Protein AF-A0A916UNC1-F1 (afdb_monomer_lite)

pLDDT: mean 80.28, std 12.6, range [35.03, 91.44]

Secondary structure (DSSP, 8-state):
-------EEEES-TTT-HHHHHHHHHHHHTT---EEEETTT-HHHHHHHHHHT--SS-EEE-SS-EEES--HHHHHHHHHHHH--

Radius of gyration: 12.17 Å; chains: 1; bounding box: 35×23×28 Å

InterPro domains:
  IPR002109 Glutaredoxin [PF00462] (13-65)
  IPR036249 Thioredoxin-like superfamily [SSF52833] (14-72)

Organism: NCBI:txid1224302

Sequence (85 aa):
MLSAINPFFTSPSTHTCPHCKKARDYLEQAGVPYNDQIIDESKSAEESFKTLGEKYVPVLVSSTELVVEFDQKAYANLIQLANSK

Foldseek 3Di:
DDDQQAWEKEAQDDPDDPQSVVVVVLCVVVVRHHHYQHLNVDVVSVVVVVVVVDDADGWIGTPVDIDGTDDNVVSVVRVCVRVVD

Structure (mmCIF, N/CA/C/O backbone):
data_AF-A0A916UNC1-F1
#
_entry.id   AF-A0A916UNC1-F1
#
loop_
_atom_site.group_PDB
_atom_site.id
_atom_site.type_symbol
_atom_site.label_atom_id
_atom_site.label_alt_id
_atom_site.label_comp_id
_atom_site.label_asym_id
_atom_site.label_entity_id
_atom_site.label_seq_id
_atom_site.pdbx_PDB_ins_code
_atom_site.Cartn_x
_atom_site.Cartn_y
_atom_site.Cartn_z
_atom_site.occupancy
_atom_site.B_iso_or_equiv
_atom_site.auth_seq_id
_atom_site.auth_comp_id
_atom_site.auth_asym_id
_atom_site.auth_atom_id
_atom_site.pdbx_PDB_model_num
ATOM 1 N N . MET A 1 1 ? -26.364 9.088 4.491 1.00 35.03 1 MET A N 1
ATOM 2 C CA . MET A 1 1 ? -25.603 9.546 3.310 1.00 35.03 1 MET A CA 1
ATOM 3 C C . MET A 1 1 ? -24.139 9.306 3.637 1.00 35.03 1 MET A C 1
ATOM 5 O O . MET A 1 1 ? -23.508 10.174 4.218 1.00 35.03 1 MET A O 1
ATOM 9 N N . LEU A 1 2 ? -23.654 8.078 3.441 1.00 36.28 2 LEU A N 1
ATOM 10 C CA . LEU A 1 2 ? -22.275 7.717 3.774 1.00 36.28 2 LEU A CA 1
ATOM 11 C C . LEU A 1 2 ? -21.406 8.203 2.619 1.00 36.28 2 LEU A C 1
ATOM 13 O O . LEU A 1 2 ? -21.426 7.612 1.541 1.00 36.28 2 LEU A O 1
ATOM 17 N N . SER A 1 3 ? -20.745 9.343 2.816 1.00 38.12 3 SER A N 1
ATOM 18 C CA . SER A 1 3 ? -19.693 9.805 1.917 1.00 38.12 3 SER A CA 1
ATOM 19 C C . SER A 1 3 ? -18.693 8.673 1.774 1.00 38.12 3 SER A C 1
ATOM 21 O O . SER A 1 3 ? -18.105 8.252 2.765 1.00 38.12 3 SER A O 1
ATOM 23 N N . ALA A 1 4 ? -18.561 8.153 0.558 1.00 46.34 4 ALA A N 1
ATOM 24 C CA . ALA A 1 4 ? -17.605 7.122 0.216 1.00 46.34 4 ALA A CA 1
ATOM 25 C C . ALA A 1 4 ? -16.203 7.618 0.589 1.00 46.34 4 ALA A C 1
ATOM 27 O O . ALA A 1 4 ? -15.599 8.426 -0.118 1.00 46.34 4 ALA A O 1
ATOM 28 N N . ILE A 1 5 ? -15.711 7.179 1.746 1.00 53.12 5 ILE A N 1
ATOM 29 C CA . ILE A 1 5 ? -14.301 7.265 2.086 1.00 53.12 5 ILE A CA 1
ATOM 30 C C . ILE A 1 5 ? -13.664 6.226 1.171 1.00 53.12 5 ILE A C 1
ATOM 32 O O . ILE A 1 5 ? -13.618 5.055 1.518 1.00 53.12 5 ILE A O 1
ATOM 36 N N . ASN A 1 6 ? -13.299 6.625 -0.046 1.00 59.50 6 ASN A N 1
ATOM 37 C CA . ASN A 1 6 ? -12.583 5.757 -0.970 1.00 59.50 6 ASN A CA 1
ATOM 38 C C . ASN A 1 6 ? -11.113 5.753 -0.540 1.00 59.50 6 ASN A C 1
ATOM 40 O O . ASN A 1 6 ? -10.431 6.753 -0.785 1.00 59.50 6 ASN A O 1
ATOM 44 N N . PRO A 1 7 ? -10.603 4.693 0.113 1.00 69.12 7 PRO A N 1
ATOM 45 C CA . PRO A 1 7 ? -9.175 4.522 0.288 1.00 69.12 7 PRO A CA 1
ATOM 46 C C . PRO A 1 7 ? -8.475 4.572 -1.073 1.00 69.12 7 PRO A C 1
ATOM 48 O O . PRO A 1 7 ? -8.813 3.836 -2.005 1.00 69.12 7 PRO A O 1
ATOM 51 N N . PHE A 1 8 ? -7.510 5.477 -1.198 1.00 70.12 8 PHE A N 1
ATOM 52 C CA . PHE A 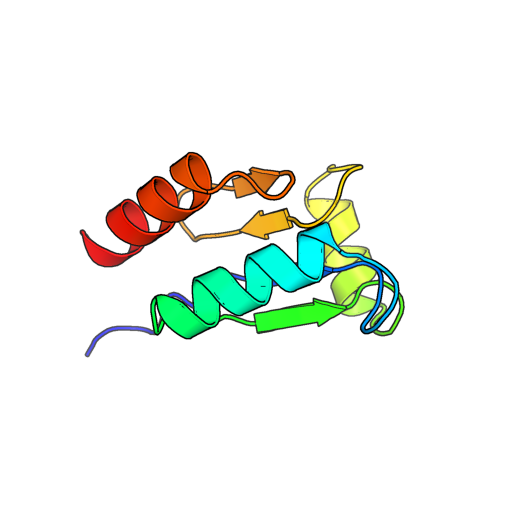1 8 ? -6.634 5.525 -2.361 1.00 70.12 8 PHE A CA 1
ATOM 53 C C . PHE A 1 8 ? -5.564 4.448 -2.179 1.00 70.12 8 PHE A C 1
ATOM 55 O O . PHE A 1 8 ? -4.924 4.365 -1.133 1.00 70.12 8 PHE A O 1
ATOM 62 N N . PHE A 1 9 ? -5.392 3.604 -3.185 1.00 82.44 9 PHE A N 1
ATOM 63 C CA . PHE A 1 9 ? -4.419 2.521 -3.211 1.00 82.44 9 PHE A CA 1
ATOM 64 C C . PHE A 1 9 ? -3.431 2.789 -4.337 1.00 82.44 9 PHE A C 1
ATOM 66 O O . PHE A 1 9 ? -3.853 3.116 -5.438 1.00 82.44 9 PHE A O 1
ATOM 73 N N . THR A 1 10 ? -2.136 2.632 -4.086 1.00 80.94 10 THR A N 1
ATOM 74 C CA . THR A 1 10 ? -1.095 2.952 -5.064 1.00 80.94 10 THR A CA 1
ATOM 75 C C . THR A 1 10 ? -0.265 1.717 -5.407 1.00 80.94 10 THR A C 1
ATOM 77 O O . THR A 1 10 ? 0.310 1.080 -4.516 1.00 80.94 10 THR A O 1
ATOM 80 N N . SER A 1 11 ? -0.172 1.390 -6.700 1.00 78.62 11 SER A N 1
ATOM 81 C CA . SER A 1 11 ? 0.533 0.216 -7.227 1.00 78.62 11 SER A CA 1
ATOM 82 C C . SER A 1 11 ? 1.538 0.597 -8.326 1.00 78.62 11 SER A C 1
ATOM 84 O O . SER A 1 11 ? 1.189 1.402 -9.176 1.00 78.62 11 SER A O 1
ATOM 86 N N . PRO A 1 12 ? 2.757 0.022 -8.367 1.00 74.12 12 PRO A N 1
ATOM 87 C CA . PRO A 1 12 ? 3.719 0.180 -9.459 1.00 74.12 12 PRO A CA 1
ATOM 88 C C . PRO A 1 12 ? 3.114 -0.225 -10.801 1.00 74.12 12 PRO A C 1
ATOM 90 O O . PRO A 1 12 ? 2.943 0.636 -11.646 1.00 74.12 12 PRO A O 1
ATOM 93 N N . SER A 1 13 ? 2.654 -1.471 -10.973 1.00 65.81 13 SER A N 1
ATOM 94 C CA . SER A 1 13 ? 2.107 -1.942 -12.254 1.00 65.81 13 SER A CA 1
ATOM 95 C C . SER A 1 13 ? 0.950 -2.935 -12.097 1.00 65.81 13 SER A C 1
ATOM 97 O O . SER A 1 13 ? 0.802 -3.615 -11.073 1.00 65.81 13 SER A O 1
ATOM 99 N N . THR A 1 14 ? 0.168 -3.084 -13.167 1.00 59.62 14 THR A N 1
ATOM 100 C CA . THR A 1 14 ? -0.991 -3.981 -13.277 1.00 59.62 14 THR A CA 1
ATOM 101 C C . THR A 1 14 ? -0.658 -5.477 -13.267 1.00 59.62 14 THR A C 1
ATOM 103 O O . THR A 1 14 ? -1.547 -6.278 -12.975 1.00 59.62 14 THR A O 1
ATOM 106 N N . HIS A 1 15 ? 0.597 -5.901 -13.482 1.00 57.91 15 HIS A N 1
ATOM 107 C CA . HIS A 1 15 ? 0.889 -7.332 -13.689 1.00 57.91 15 HIS A CA 1
ATOM 108 C C . HIS A 1 15 ? 2.101 -7.913 -12.951 1.00 57.91 15 HIS A C 1
ATOM 110 O O . HIS A 1 15 ? 2.163 -9.131 -12.790 1.00 57.91 15 HIS A O 1
ATOM 116 N N . THR A 1 16 ? 3.044 -7.103 -12.463 1.00 66.62 16 THR A N 1
ATOM 117 C CA . THR A 1 16 ? 4.321 -7.631 -11.935 1.00 66.62 16 THR A CA 1
ATOM 118 C C . THR A 1 16 ? 4.479 -7.557 -10.416 1.00 66.62 16 THR A C 1
ATOM 120 O O . THR A 1 16 ? 5.453 -8.087 -9.887 1.00 66.62 16 THR A O 1
ATOM 123 N N . CYS A 1 17 ? 3.518 -6.976 -9.686 1.00 80.12 17 CYS A N 1
ATOM 124 C CA . CYS A 1 17 ? 3.602 -6.827 -8.230 1.00 80.12 17 CYS A CA 1
ATOM 125 C C . CYS A 1 17 ? 2.692 -7.825 -7.471 1.00 80.12 17 CYS A C 1
ATOM 127 O O . CYS A 1 17 ? 1.483 -7.589 -7.351 1.00 80.12 17 CYS A O 1
ATOM 129 N N . PRO A 1 18 ? 3.236 -8.911 -6.882 1.00 83.19 18 PRO A N 1
ATOM 130 C CA . PRO A 1 18 ? 2.436 -9.893 -6.143 1.00 83.19 18 PRO A CA 1
ATOM 131 C C . PRO A 1 18 ? 1.810 -9.322 -4.860 1.00 83.19 18 PRO A C 1
ATOM 133 O O . PRO A 1 18 ? 0.697 -9.702 -4.501 1.00 83.19 18 PRO A O 1
ATOM 136 N N . HIS A 1 19 ? 2.484 -8.390 -4.178 1.00 86.38 19 HIS A N 1
ATOM 137 C CA . HIS A 1 19 ? 1.951 -7.741 -2.971 1.00 86.38 19 HIS A CA 1
ATOM 138 C C . HIS A 1 19 ? 0.769 -6.823 -3.290 1.00 86.38 19 HIS A C 1
ATOM 140 O O . HIS A 1 19 ? -0.231 -6.822 -2.580 1.00 86.38 19 HIS A O 1
ATOM 146 N N . CYS A 1 20 ? 0.846 -6.110 -4.410 1.00 85.75 20 CYS A N 1
ATOM 147 C CA . CYS A 1 20 ? -0.219 -5.246 -4.893 1.00 85.75 20 CYS A CA 1
ATOM 148 C C . CYS A 1 20 ? -1.457 -6.052 -5.294 1.00 85.75 20 CYS A C 1
ATOM 150 O O . CYS A 1 20 ? -2.577 -5.658 -4.984 1.00 85.75 20 CYS A O 1
ATOM 152 N N . LYS A 1 21 ? -1.259 -7.228 -5.912 1.00 86.94 21 LYS A N 1
ATOM 153 C CA . LYS A 1 21 ? -2.364 -8.150 -6.189 1.00 86.94 21 LYS A CA 1
ATOM 154 C C . LYS A 1 21 ? -3.055 -8.603 -4.898 1.00 86.94 21 LYS A C 1
ATOM 156 O O . LYS A 1 21 ? -4.273 -8.538 -4.823 1.00 86.94 21 LYS A O 1
ATOM 161 N N . LYS A 1 22 ? -2.293 -9.014 -3.876 1.00 88.81 22 LYS A N 1
ATOM 162 C CA . LYS A 1 22 ? -2.863 -9.428 -2.580 1.00 88.81 22 LYS A CA 1
ATOM 163 C C . LYS A 1 22 ? -3.670 -8.312 -1.916 1.00 88.81 22 LYS A C 1
ATOM 165 O O . LYS A 1 22 ? -4.734 -8.580 -1.372 1.00 88.81 22 LYS A O 1
ATOM 170 N N . ALA A 1 23 ? -3.175 -7.079 -1.986 1.00 88.62 23 ALA A N 1
ATOM 171 C CA . ALA A 1 23 ? -3.872 -5.911 -1.464 1.00 88.62 23 ALA A CA 1
ATOM 172 C C . ALA A 1 23 ? -5.218 -5.673 -2.165 1.00 88.62 23 ALA A C 1
ATOM 174 O O . ALA A 1 23 ? -6.228 -5.528 -1.480 1.00 88.62 23 ALA A O 1
ATOM 175 N N . ARG A 1 24 ? -5.250 -5.712 -3.506 1.00 87.12 24 ARG A N 1
ATOM 176 C CA . ARG A 1 24 ? -6.501 -5.643 -4.282 1.00 87.12 24 ARG A CA 1
ATOM 177 C C . ARG A 1 24 ? -7.465 -6.755 -3.905 1.00 87.12 24 ARG A C 1
ATOM 179 O O . ARG A 1 24 ? -8.577 -6.465 -3.485 1.00 87.12 24 ARG A O 1
ATOM 186 N N . ASP A 1 25 ? -7.007 -8.006 -3.977 1.00 90.25 25 ASP A N 1
ATOM 187 C CA . ASP A 1 25 ? -7.834 -9.172 -3.665 1.00 90.25 25 ASP A CA 1
ATOM 188 C C . ASP A 1 25 ? -8.439 -9.043 -2.254 1.00 90.25 25 ASP A C 1
ATOM 190 O O . ASP A 1 25 ? -9.579 -9.439 -2.025 1.00 90.25 25 ASP A O 1
ATOM 194 N N . TYR A 1 26 ? -7.685 -8.504 -1.289 1.00 90.31 26 TYR A N 1
ATOM 195 C CA . TYR A 1 26 ? -8.158 -8.293 0.078 1.00 90.31 26 TYR A CA 1
ATOM 196 C C . TYR A 1 26 ? -9.226 -7.195 0.173 1.00 90.31 26 TYR A C 1
ATOM 198 O O . TYR A 1 26 ? -10.245 -7.396 0.831 1.00 90.31 26 TYR A O 1
ATOM 206 N N . LEU A 1 27 ? -9.019 -6.053 -0.490 1.00 86.81 27 LEU A N 1
ATOM 207 C CA . LEU A 1 27 ? -9.987 -4.949 -0.517 1.00 86.81 27 LEU A CA 1
ATOM 208 C C . LEU A 1 27 ? -11.281 -5.345 -1.245 1.00 86.81 27 LEU A C 1
ATOM 210 O O . LEU A 1 27 ? -12.371 -5.053 -0.752 1.00 86.81 27 LEU A O 1
ATOM 214 N N . GLU A 1 28 ? -11.165 -6.074 -2.358 1.00 88.25 28 GLU A N 1
ATOM 215 C CA . GLU A 1 28 ? -12.296 -6.640 -3.101 1.00 88.25 28 GLU A CA 1
ATOM 216 C C . GLU A 1 28 ? -13.091 -7.635 -2.245 1.00 88.25 28 GLU A C 1
ATOM 218 O O . GLU A 1 28 ? -14.313 -7.526 -2.149 1.00 88.25 28 GLU A O 1
ATOM 223 N N . GLN A 1 29 ? -12.411 -8.566 -1.561 1.00 90.38 29 GLN A N 1
ATOM 224 C CA . GLN A 1 29 ? -13.056 -9.513 -0.639 1.00 90.38 29 GLN A CA 1
ATOM 225 C C . GLN A 1 29 ? -13.729 -8.815 0.547 1.00 90.38 29 GLN A C 1
ATOM 227 O O . GLN A 1 29 ? -14.774 -9.266 1.014 1.00 90.38 29 GLN A O 1
ATOM 232 N N . ALA A 1 30 ? -13.148 -7.717 1.031 1.00 86.44 30 ALA A N 1
ATOM 233 C CA . ALA A 1 30 ? -13.728 -6.903 2.091 1.00 86.44 30 ALA A CA 1
ATOM 234 C C . ALA A 1 30 ? -14.903 -6.027 1.609 1.00 86.44 30 ALA A C 1
ATOM 236 O O . ALA A 1 30 ? -15.572 -5.412 2.439 1.00 86.44 30 ALA A O 1
ATOM 237 N N . GLY A 1 31 ? -15.163 -5.955 0.296 1.00 86.25 31 GLY A N 1
ATOM 238 C CA . GLY A 1 31 ? -16.213 -5.116 -0.284 1.00 86.25 31 GLY A CA 1
ATOM 239 C C . GLY A 1 31 ? -15.959 -3.617 -0.107 1.00 86.25 31 GLY A C 1
ATOM 240 O O . GLY A 1 31 ? -16.906 -2.830 -0.094 1.00 86.25 31 GLY A O 1
ATOM 241 N N . VAL A 1 32 ? -14.697 -3.220 0.071 1.00 83.88 32 VAL A N 1
ATOM 242 C CA . VAL A 1 32 ? -14.314 -1.826 0.303 1.00 83.88 32 VAL A CA 1
ATOM 243 C C . VAL A 1 32 ? -14.066 -1.159 -1.047 1.00 83.88 32 VAL A C 1
ATOM 245 O O . VAL A 1 32 ? -13.225 -1.644 -1.804 1.00 83.88 32 VAL A O 1
ATOM 248 N N . PRO A 1 33 ? -14.755 -0.055 -1.381 1.00 83.31 33 PRO A N 1
ATOM 249 C CA . PRO A 1 33 ? -14.450 0.686 -2.594 1.00 83.31 33 PRO A CA 1
ATOM 250 C C . PRO A 1 33 ? -13.063 1.310 -2.456 1.00 83.31 33 PRO A C 1
ATOM 252 O O . PRO A 1 33 ? -12.769 1.952 -1.456 1.00 83.31 33 PRO A O 1
ATOM 255 N N . TYR A 1 34 ? -12.205 1.144 -3.452 1.00 85.00 34 TYR A N 1
ATOM 256 C CA . TYR A 1 34 ? -10.882 1.758 -3.466 1.00 85.00 34 TYR A CA 1
ATOM 257 C C . TYR A 1 34 ? -10.586 2.323 -4.846 1.00 85.00 34 TYR A C 1
ATOM 259 O O . TYR A 1 34 ? -11.186 1.926 -5.846 1.00 85.00 34 TYR A O 1
ATOM 267 N N . ASN A 1 35 ? -9.655 3.268 -4.892 1.00 85.56 35 ASN A N 1
ATOM 268 C CA . ASN A 1 35 ? -9.153 3.803 -6.146 1.00 85.56 35 ASN A CA 1
ATOM 269 C C . ASN A 1 35 ? -7.744 3.261 -6.396 1.00 85.56 35 ASN A C 1
ATOM 271 O O . ASN A 1 35 ? -6.829 3.636 -5.666 1.00 85.56 35 ASN A O 1
ATOM 275 N N . ASP A 1 36 ? -7.581 2.394 -7.400 1.00 85.12 36 ASP A N 1
ATOM 276 C CA . ASP A 1 36 ? -6.267 1.882 -7.801 1.00 85.12 36 ASP A CA 1
ATOM 277 C C . ASP A 1 36 ? -5.523 2.932 -8.635 1.00 85.12 36 ASP A C 1
ATOM 279 O O . ASP A 1 36 ? -5.927 3.296 -9.740 1.00 85.12 36 ASP A O 1
ATOM 283 N N . GLN A 1 37 ? -4.455 3.470 -8.066 1.00 86.31 37 GLN A N 1
ATOM 284 C CA . GLN A 1 37 ? -3.569 4.456 -8.655 1.00 86.31 37 GLN A CA 1
ATOM 285 C C . GLN A 1 37 ? -2.294 3.749 -9.106 1.00 86.31 37 GLN A C 1
ATOM 287 O O . GLN A 1 37 ? -1.390 3.476 -8.315 1.00 86.31 37 GLN A O 1
ATOM 292 N N . ILE A 1 38 ? -2.223 3.461 -10.403 1.00 86.00 38 ILE A N 1
ATOM 293 C CA . ILE A 1 38 ? -1.074 2.782 -10.997 1.00 86.00 38 ILE A CA 1
ATOM 294 C C . ILE A 1 38 ? -0.002 3.829 -11.324 1.00 86.00 38 ILE A C 1
ATOM 296 O O . ILE A 1 38 ? -0.177 4.627 -12.248 1.00 86.00 38 ILE A O 1
ATOM 300 N N . ILE A 1 39 ? 1.092 3.860 -10.559 1.00 85.44 39 ILE A N 1
ATOM 301 C CA . ILE A 1 39 ? 2.141 4.891 -10.693 1.00 85.44 39 ILE A CA 1
ATOM 302 C C . ILE A 1 39 ? 2.904 4.776 -12.010 1.00 85.44 39 ILE A C 1
ATOM 304 O O . ILE A 1 39 ? 3.301 5.806 -12.545 1.00 85.44 39 ILE A O 1
ATOM 308 N N . ASP A 1 40 ? 3.041 3.571 -12.574 1.00 81.69 40 ASP A N 1
ATOM 309 C CA . ASP A 1 40 ? 3.724 3.389 -13.861 1.00 81.69 40 ASP A CA 1
ATOM 310 C C . ASP A 1 40 ? 2.848 3.823 -15.056 1.00 81.69 40 ASP A C 1
ATOM 312 O O . ASP A 1 40 ? 3.356 4.009 -16.161 1.00 81.69 40 ASP A O 1
ATOM 316 N N . GLU A 1 41 ? 1.537 4.006 -14.856 1.00 84.38 41 GLU A N 1
ATOM 317 C CA . GLU A 1 41 ? 0.581 4.360 -15.919 1.00 84.38 41 GLU A CA 1
ATOM 318 C C . GLU A 1 41 ? 0.050 5.799 -15.798 1.00 84.38 41 GLU A C 1
ATOM 320 O O . GLU A 1 41 ? -0.425 6.375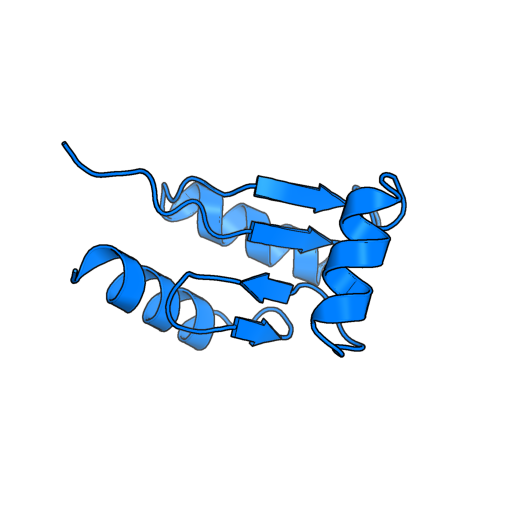 -16.780 1.00 84.38 41 GLU A O 1
ATOM 325 N N . SER A 1 42 ? 0.137 6.413 -14.613 1.00 84.75 42 SER A N 1
ATOM 326 C CA . SER A 1 42 ? -0.424 7.737 -14.336 1.00 84.75 42 SER A CA 1
ATOM 327 C C . SER A 1 42 ? 0.585 8.656 -13.658 1.00 84.75 42 SER A C 1
ATOM 329 O O . SER A 1 42 ? 0.959 8.458 -12.504 1.00 84.75 42 SER A O 1
ATOM 331 N N . LYS A 1 43 ? 0.927 9.764 -14.330 1.00 86.00 43 LYS A N 1
ATOM 332 C CA . LYS A 1 43 ? 1.732 10.845 -13.731 1.00 86.00 43 LYS A CA 1
ATOM 333 C C . LYS A 1 43 ? 1.091 11.418 -12.469 1.00 86.00 43 LYS A C 1
ATOM 335 O O . LYS A 1 43 ? 1.792 11.741 -11.523 1.00 86.00 43 LYS A O 1
ATOM 340 N N . SER A 1 44 ? -0.239 11.508 -12.432 1.00 86.12 44 SER A N 1
ATOM 341 C CA . SER A 1 44 ? -0.957 11.983 -11.245 1.00 86.12 44 SER A CA 1
ATOM 342 C C . SER A 1 44 ? -0.828 11.005 -10.075 1.00 86.12 44 SER A C 1
ATOM 344 O O . SER A 1 44 ? -0.748 11.436 -8.925 1.00 86.12 44 SER A O 1
ATOM 346 N N . ALA A 1 45 ? -0.801 9.697 -10.351 1.00 84.12 45 ALA A N 1
ATOM 347 C CA . ALA A 1 45 ? -0.547 8.679 -9.338 1.00 84.12 45 ALA A CA 1
ATOM 348 C C . ALA A 1 45 ? 0.908 8.741 -8.859 1.00 84.12 45 ALA A C 1
ATOM 350 O O . ALA A 1 45 ? 1.156 8.699 -7.658 1.00 84.12 45 ALA A O 1
ATOM 351 N N . GLU A 1 46 ? 1.859 8.898 -9.782 1.00 85.69 46 GLU A N 1
ATOM 352 C CA . GLU A 1 46 ? 3.283 9.061 -9.479 1.00 85.69 46 GLU A CA 1
ATOM 353 C C . GLU A 1 46 ? 3.542 10.300 -8.603 1.00 85.69 46 GLU A C 1
ATOM 355 O O . GLU A 1 46 ? 4.255 10.223 -7.604 1.00 85.69 46 GLU A O 1
ATOM 360 N N . GLU A 1 47 ? 2.940 11.442 -8.941 1.00 88.06 47 GLU A N 1
ATOM 361 C CA . GLU A 1 47 ? 3.017 12.671 -8.148 1.00 88.06 47 GLU A CA 1
ATOM 362 C C . GLU A 1 47 ? 2.386 12.479 -6.769 1.00 88.06 47 GLU A C 1
ATOM 364 O O . GLU A 1 47 ? 3.016 12.807 -5.764 1.00 88.06 47 GLU A O 1
ATOM 369 N N . SER A 1 48 ? 1.199 11.868 -6.697 1.00 84.44 48 SER A N 1
ATOM 370 C CA . SER A 1 48 ? 0.552 11.547 -5.419 1.00 84.44 48 SER A CA 1
ATOM 371 C C . SER A 1 48 ? 1.451 10.654 -4.564 1.00 84.44 48 SER A C 1
ATOM 373 O O . SER A 1 48 ? 1.710 10.973 -3.409 1.00 84.44 48 SER A O 1
ATOM 375 N N . PHE A 1 49 ? 2.022 9.594 -5.138 1.00 85.56 49 PHE A N 1
ATOM 376 C CA . PHE A 1 49 ? 2.954 8.700 -4.454 1.00 85.56 49 PHE A CA 1
ATOM 377 C C . PHE A 1 49 ? 4.194 9.435 -3.934 1.00 85.56 49 PHE A C 1
ATOM 379 O O . PHE A 1 49 ? 4.571 9.271 -2.776 1.00 85.56 49 PHE A O 1
ATOM 386 N N . LYS A 1 50 ? 4.781 10.321 -4.748 1.00 87.00 50 LYS A N 1
ATOM 387 C CA . LYS A 1 50 ? 5.904 11.174 -4.333 1.00 87.00 50 LYS A CA 1
ATOM 388 C C . LYS A 1 50 ? 5.538 12.079 -3.158 1.00 87.00 50 LYS A C 1
ATOM 390 O O . LYS A 1 50 ? 6.371 12.266 -2.274 1.00 87.00 50 LYS A O 1
ATOM 395 N N . THR A 1 51 ? 4.316 12.617 -3.117 1.00 86.88 51 THR A N 1
ATOM 396 C CA . THR A 1 51 ? 3.865 13.451 -1.986 1.00 86.88 51 THR A CA 1
ATOM 397 C C . THR A 1 51 ? 3.686 12.666 -0.689 1.00 86.88 51 THR A C 1
ATOM 399 O O . THR A 1 51 ? 3.833 13.254 0.379 1.00 86.88 51 THR A O 1
ATOM 402 N N . LEU A 1 52 ? 3.441 11.350 -0.758 1.00 84.62 52 LEU A N 1
ATOM 403 C CA . LEU A 1 52 ? 3.389 10.488 0.428 1.00 84.62 52 LEU A CA 1
ATOM 404 C C . LEU A 1 52 ? 4.774 10.307 1.068 1.00 84.62 52 LEU A C 1
ATOM 406 O O . LEU A 1 52 ? 4.859 9.994 2.249 1.00 84.62 52 LEU A O 1
ATOM 410 N N . GLY A 1 53 ? 5.860 10.512 0.310 1.00 86.00 53 GLY A N 1
ATOM 411 C CA . GLY A 1 53 ? 7.233 10.333 0.795 1.00 86.00 53 GLY A CA 1
ATOM 412 C C . GLY A 1 53 ? 7.652 8.869 0.968 1.00 86.00 53 GLY A C 1
ATOM 413 O O . GLY A 1 53 ? 8.748 8.598 1.464 1.00 86.00 53 GLY A O 1
ATOM 414 N N . GLU A 1 54 ? 6.806 7.935 0.536 1.00 85.62 54 GLU A N 1
ATOM 415 C CA . GLU A 1 54 ? 7.040 6.503 0.657 1.00 85.62 54 GLU A CA 1
ATOM 416 C C . GLU A 1 54 ? 7.901 5.953 -0.479 1.00 85.62 54 GLU A C 1
ATOM 418 O O . GLU A 1 54 ? 7.963 6.493 -1.583 1.00 85.62 54 GLU A O 1
ATOM 423 N N . LYS A 1 55 ? 8.596 4.851 -0.189 1.00 81.94 55 LYS A N 1
ATOM 424 C CA . LYS A 1 55 ? 9.503 4.181 -1.141 1.00 81.94 55 LYS A CA 1
ATOM 425 C C . LYS A 1 55 ? 9.028 2.799 -1.560 1.00 81.94 55 LYS A C 1
ATOM 427 O O . LYS A 1 55 ? 9.515 2.268 -2.555 1.00 81.94 55 LYS A O 1
ATOM 432 N N . TYR A 1 56 ? 8.116 2.222 -0.789 1.00 82.50 56 TYR A N 1
ATOM 433 C CA . TYR A 1 56 ? 7.645 0.859 -0.964 1.00 82.50 56 TYR A CA 1
ATOM 434 C C . TYR A 1 56 ? 6.175 0.852 -1.335 1.00 82.50 56 TYR A C 1
ATOM 436 O O . TYR A 1 56 ? 5.441 1.802 -1.084 1.00 82.50 56 TYR A O 1
ATOM 444 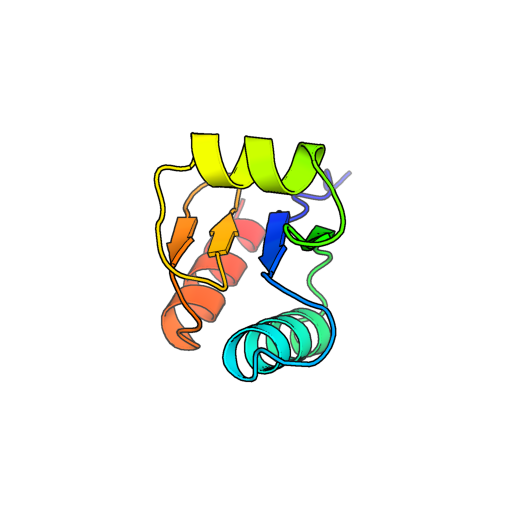N N . VAL A 1 57 ? 5.768 -0.236 -1.968 1.00 84.31 57 VAL A N 1
ATOM 445 C CA . VAL A 1 57 ? 4.444 -0.439 -2.542 1.00 84.31 57 VAL A CA 1
ATOM 446 C C . VAL A 1 57 ? 4.009 -1.880 -2.265 1.00 84.31 57 VAL A C 1
ATOM 448 O O . VAL A 1 57 ? 4.861 -2.769 -2.204 1.00 84.31 57 VAL A O 1
ATOM 451 N N . PRO A 1 58 ? 2.704 -2.163 -2.134 1.00 88.75 58 PRO A N 1
ATOM 452 C CA . PRO A 1 58 ? 1.583 -1.228 -2.256 1.00 88.75 58 PRO A CA 1
ATOM 453 C C . PRO A 1 58 ? 1.495 -0.215 -1.111 1.00 88.75 58 PRO A C 1
ATOM 455 O O . PRO A 1 58 ? 1.915 -0.520 -0.004 1.00 88.75 58 PRO A O 1
ATOM 458 N N . VAL A 1 59 ? 0.912 0.959 -1.364 1.00 88.44 59 VAL A N 1
ATOM 459 C CA . VAL A 1 59 ? 0.556 1.918 -0.302 1.00 88.44 59 VAL A CA 1
ATOM 460 C C . VAL A 1 59 ? -0.950 2.083 -0.270 1.00 88.44 59 VAL A C 1
ATOM 462 O O . VAL A 1 59 ? -1.561 2.380 -1.295 1.00 88.44 59 VAL A O 1
ATOM 465 N N . LEU A 1 60 ? -1.541 1.883 0.902 1.00 87.56 60 LEU A N 1
ATOM 466 C CA . LEU A 1 60 ? -2.953 2.118 1.150 1.00 87.56 60 LEU A CA 1
ATOM 467 C C . LEU A 1 60 ? -3.108 3.384 1.980 1.00 87.56 60 LEU A C 1
ATOM 469 O O . LEU A 1 60 ? -2.554 3.488 3.070 1.00 87.56 60 LEU A O 1
ATOM 473 N N . VAL A 1 61 ? -3.887 4.331 1.477 1.00 85.31 61 VAL A N 1
ATOM 474 C CA . VAL A 1 61 ? -4.143 5.612 2.127 1.00 85.31 61 VAL A CA 1
ATOM 475 C C . VAL A 1 61 ? -5.625 5.707 2.448 1.00 85.31 61 VAL A C 1
ATOM 477 O O . VAL A 1 61 ? -6.475 5.609 1.565 1.00 85.31 61 VAL A O 1
ATOM 480 N N . SER A 1 62 ? -5.939 5.927 3.719 1.00 82.06 62 SER A N 1
ATOM 481 C CA . SER A 1 62 ? -7.277 6.301 4.181 1.00 82.06 62 SER A CA 1
ATOM 482 C C . SER A 1 62 ? -7.284 7.740 4.685 1.00 82.06 62 SER A C 1
ATOM 484 O O . SER A 1 62 ? -6.250 8.396 4.774 1.00 82.06 62 SER A O 1
ATOM 486 N N . SER A 1 63 ? -8.461 8.236 5.058 1.00 76.81 63 SER A N 1
ATOM 487 C CA . SER A 1 63 ? -8.601 9.540 5.708 1.00 76.81 63 SER A CA 1
ATOM 488 C C . SER A 1 63 ? -7.956 9.609 7.099 1.00 76.81 63 SER A C 1
ATOM 490 O O . SER A 1 63 ? -7.732 10.709 7.600 1.00 76.81 63 SER A O 1
ATOM 492 N N . THR A 1 64 ? -7.685 8.467 7.737 1.00 76.38 64 THR A N 1
ATOM 493 C CA . THR A 1 64 ? -7.164 8.400 9.110 1.00 76.38 64 THR A CA 1
ATOM 494 C C . THR A 1 64 ? -5.699 8.002 9.170 1.00 76.38 64 THR A C 1
ATOM 496 O O . THR A 1 64 ? -4.961 8.536 9.991 1.00 76.38 64 THR A O 1
ATOM 499 N N . GLU A 1 65 ? -5.287 7.059 8.325 1.00 84.88 65 GLU A N 1
ATOM 500 C CA . GLU A 1 65 ? -3.970 6.423 8.378 1.00 84.88 65 GLU A CA 1
ATOM 501 C C . GLU A 1 65 ? -3.488 5.987 6.989 1.00 84.88 65 GLU A C 1
ATOM 503 O O . GLU A 1 65 ? -4.272 5.863 6.041 1.00 84.88 65 GLU A O 1
ATOM 508 N N . LEU A 1 66 ? -2.187 5.714 6.899 1.00 86.06 66 LEU A N 1
ATOM 509 C CA . LEU A 1 66 ? -1.514 5.170 5.729 1.00 86.06 66 LEU A CA 1
ATOM 510 C C . LEU A 1 66 ? -0.800 3.875 6.123 1.00 86.06 66 LEU A C 1
ATOM 512 O O . LEU A 1 66 ? -0.142 3.811 7.160 1.00 86.06 66 LEU A O 1
ATOM 516 N N . VAL A 1 67 ? -0.926 2.849 5.285 1.00 89.12 67 VAL A N 1
ATOM 517 C CA . VAL A 1 67 ? -0.247 1.560 5.440 1.00 89.12 67 VAL A CA 1
ATOM 518 C C . VAL A 1 67 ? 0.664 1.340 4.242 1.00 89.12 67 VAL A C 1
ATOM 520 O O . VAL A 1 67 ? 0.219 1.366 3.094 1.00 89.12 67 VAL A O 1
ATOM 523 N N . VAL A 1 68 ? 1.943 1.121 4.530 1.00 88.56 68 VAL A N 1
ATOM 524 C CA . VAL A 1 68 ? 2.978 0.811 3.542 1.00 88.5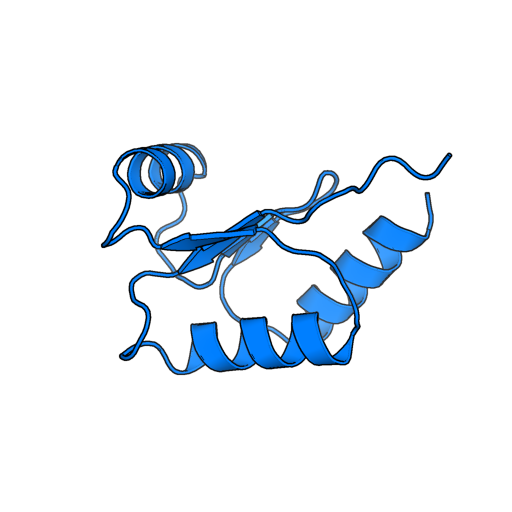6 68 VAL A CA 1
ATOM 525 C C . VAL A 1 68 ? 3.153 -0.700 3.478 1.00 88.56 68 VAL A C 1
ATOM 527 O O . VAL A 1 68 ? 3.170 -1.369 4.508 1.00 88.56 68 VAL A O 1
ATOM 530 N N . GLU A 1 69 ? 3.308 -1.216 2.263 1.00 85.31 69 GLU A N 1
ATOM 531 C CA . GLU A 1 69 ? 3.309 -2.640 1.936 1.00 85.31 69 GLU A CA 1
ATOM 532 C C . GLU A 1 69 ? 1.979 -3.345 2.250 1.00 85.31 69 GLU A C 1
ATOM 534 O O . GLU A 1 69 ? 1.018 -2.768 2.760 1.00 85.31 69 GLU A O 1
ATOM 539 N N . PHE A 1 70 ? 1.878 -4.619 1.866 1.00 88.00 70 PHE A N 1
ATOM 540 C CA . PHE A 1 70 ? 0.709 -5.427 2.198 1.00 88.00 70 PHE A CA 1
ATOM 541 C C . PHE A 1 70 ? 0.910 -6.123 3.545 1.00 88.00 70 PHE A C 1
ATOM 543 O O . PHE A 1 70 ? 1.631 -7.120 3.624 1.00 88.00 70 PHE A O 1
ATOM 550 N N . ASP A 1 71 ? 0.202 -5.643 4.566 1.00 90.19 71 ASP A N 1
ATOM 551 C CA . ASP A 1 71 ? 0.029 -6.323 5.849 1.00 90.19 71 ASP A CA 1
ATOM 552 C C . ASP A 1 71 ? -1.466 -6.537 6.114 1.00 90.19 71 ASP A C 1
ATOM 554 O O . ASP A 1 71 ? -2.245 -5.592 6.250 1.00 90.19 71 ASP A O 1
ATOM 558 N N . GLN A 1 72 ? -1.879 -7.802 6.188 1.00 89.31 72 GLN A N 1
ATOM 559 C CA . GLN A 1 72 ? -3.287 -8.162 6.338 1.00 89.31 72 GLN A CA 1
ATOM 560 C C . GLN A 1 72 ? -3.909 -7.588 7.622 1.00 89.31 72 GLN A C 1
ATOM 562 O O . GLN A 1 72 ? -5.071 -7.183 7.611 1.00 89.31 72 GLN A O 1
ATOM 567 N N . LYS A 1 73 ? -3.158 -7.539 8.730 1.00 91.44 73 LYS A N 1
ATOM 568 C CA . LYS A 1 73 ? -3.656 -7.030 10.013 1.00 91.44 73 LYS A CA 1
ATOM 569 C C . LYS A 1 73 ? -3.795 -5.511 9.971 1.00 91.44 73 LYS A C 1
ATOM 571 O O . LYS A 1 73 ? -4.800 -4.985 10.439 1.00 91.44 73 LYS A O 1
ATOM 576 N N . ALA A 1 74 ? -2.828 -4.814 9.384 1.00 89.81 74 ALA A N 1
ATOM 577 C CA . ALA A 1 74 ? -2.874 -3.372 9.193 1.00 89.81 74 ALA A CA 1
ATOM 578 C C . ALA A 1 74 ? -4.034 -2.970 8.272 1.00 89.81 74 ALA A C 1
ATOM 580 O O . ALA A 1 74 ? -4.790 -2.065 8.610 1.00 89.81 74 ALA A O 1
ATOM 581 N N . TYR A 1 75 ? -4.249 -3.699 7.172 1.00 89.50 75 TYR A N 1
ATOM 582 C CA . TYR A 1 75 ? -5.391 -3.476 6.281 1.00 89.50 75 TYR A CA 1
ATOM 583 C C . TYR A 1 75 ? -6.716 -3.730 7.004 1.00 89.50 75 TYR A C 1
ATOM 585 O O . TYR A 1 75 ? -7.634 -2.921 6.900 1.00 89.50 75 TYR A O 1
ATOM 593 N N . ALA A 1 76 ? -6.825 -4.821 7.771 1.00 89.44 76 ALA A N 1
ATOM 594 C CA . ALA A 1 76 ? -8.016 -5.102 8.571 1.00 89.44 76 ALA A CA 1
ATOM 595 C C . ALA A 1 76 ? -8.324 -3.966 9.557 1.00 89.44 76 ALA A C 1
ATOM 597 O O . ALA A 1 76 ? -9.461 -3.502 9.618 1.00 89.44 76 ALA A O 1
ATOM 598 N N . ASN A 1 77 ? -7.310 -3.498 10.289 1.00 89.06 77 ASN A N 1
ATOM 599 C CA . ASN A 1 77 ? -7.451 -2.406 11.247 1.00 89.06 77 ASN A CA 1
ATOM 600 C C . ASN A 1 77 ? -7.881 -1.112 10.553 1.00 89.06 77 ASN A C 1
ATOM 602 O O . ASN A 1 77 ? -8.830 -0.470 10.989 1.00 89.06 77 ASN A O 1
ATOM 606 N N . LEU A 1 78 ? -7.228 -0.755 9.449 1.00 85.56 78 LEU A N 1
ATOM 607 C CA . LEU A 1 78 ? -7.503 0.475 8.714 1.00 85.56 78 LEU A CA 1
ATOM 608 C C . LEU A 1 78 ? -8.914 0.477 8.107 1.00 85.56 78 LEU A C 1
ATOM 610 O O . LEU A 1 78 ? -9.617 1.480 8.191 1.00 85.56 78 LEU A O 1
ATOM 614 N N . ILE A 1 79 ? -9.380 -0.665 7.591 1.00 84.81 79 ILE A N 1
ATOM 615 C CA . ILE A 1 79 ? -10.765 -0.839 7.127 1.00 84.81 79 ILE A CA 1
ATOM 616 C C . ILE A 1 79 ? -11.758 -0.723 8.293 1.00 84.81 79 ILE A C 1
ATOM 618 O O . ILE A 1 79 ? -12.790 -0.067 8.159 1.00 84.81 79 ILE A O 1
ATOM 622 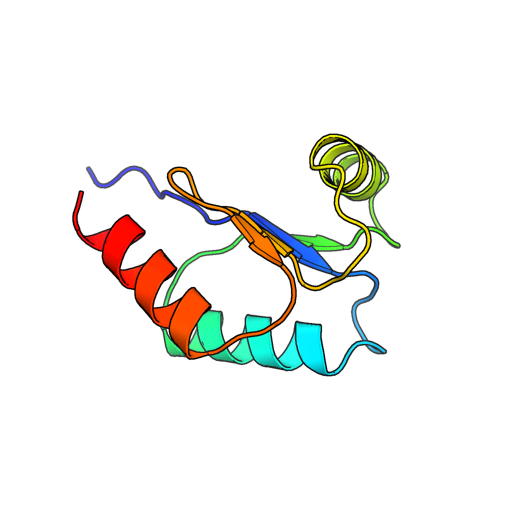N N . GLN A 1 80 ? -11.470 -1.333 9.448 1.00 84.56 80 GLN A N 1
ATOM 623 C CA . GLN A 1 80 ? -12.326 -1.206 10.633 1.00 84.56 80 GLN A CA 1
ATOM 624 C C . GLN A 1 80 ? -12.414 0.245 11.118 1.00 84.56 80 GLN A C 1
ATOM 626 O O . GLN A 1 80 ? -13.512 0.724 11.393 1.00 84.56 80 GLN A O 1
ATOM 631 N N . LEU A 1 81 ? -11.283 0.953 11.174 1.00 80.19 81 LEU A N 1
ATOM 632 C CA . LEU A 1 81 ? -11.227 2.364 11.553 1.00 80.19 81 LEU A CA 1
ATOM 633 C C . LEU A 1 81 ? -12.033 3.229 10.581 1.00 80.19 81 LEU A C 1
ATOM 635 O O . LEU A 1 81 ? -12.848 4.035 11.032 1.00 80.19 81 LEU A O 1
ATOM 639 N N . ALA A 1 82 ? -11.878 3.005 9.273 1.00 74.06 82 ALA A N 1
ATOM 640 C CA . ALA A 1 82 ? -12.617 3.719 8.235 1.00 74.06 82 ALA A CA 1
ATOM 641 C C . ALA A 1 82 ? -14.139 3.484 8.305 1.00 74.06 82 ALA A C 1
ATOM 643 O O . ALA A 1 82 ? -14.899 4.404 8.030 1.00 74.06 82 ALA A O 1
ATOM 644 N N . ASN A 1 83 ? -14.586 2.289 8.711 1.00 71.25 83 ASN A N 1
ATOM 645 C CA . ASN A 1 83 ? -16.010 1.949 8.851 1.00 71.25 83 ASN A CA 1
ATOM 646 C C . ASN A 1 83 ? -16.633 2.354 10.202 1.00 71.25 83 ASN A C 1
ATOM 648 O O . ASN A 1 83 ? -17.851 2.288 10.360 1.00 71.25 83 ASN A O 1
ATOM 652 N N . SER A 1 84 ? -15.818 2.708 11.200 1.00 66.31 84 SER A N 1
ATOM 653 C CA . SER A 1 84 ? -16.270 3.004 12.571 1.00 66.31 84 SER A CA 1
ATOM 654 C C . SER A 1 84 ? -16.642 4.474 12.824 1.00 66.31 84 SER A C 1
ATOM 656 O O . SER A 1 84 ? -17.024 4.821 13.944 1.00 66.31 84 SER A O 1
ATOM 658 N N . LYS A 1 85 ? -16.540 5.332 11.803 1.00 51.59 85 LYS A N 1
ATOM 659 C CA . LYS A 1 85 ? -16.876 6.763 11.836 1.00 51.59 85 LYS A CA 1
ATOM 660 C C . LYS A 1 85 ? -17.928 7.107 10.792 1.00 51.59 85 LYS A C 1
A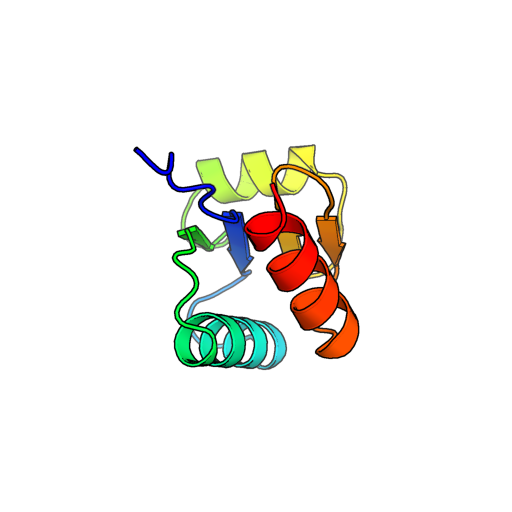TOM 662 O O . LYS A 1 85 ? -18.761 7.984 11.109 1.00 51.59 85 LYS A O 1
#